Protein 6NEY (pdb70)

Nearest PDB structures (foldseek):
  6ney-assembly1_A  TM=1.008E+00  e=4.060E-18  Trypanosoma cruzi
  6nez-assembly4_D  TM=9.847E-01  e=5.590E-12  Trypanosoma brucei brucei TREU927
  6bya-assembly4_D  TM=9.831E-01  e=8.253E-10  Leishmania donovani BPK282A1
  5tck-assembly2_B  TM=8.880E-01  e=3.656E-07  Leishmania donovani BPK282A1
  5k29-assembly1_A  TM=9.048E-01  e=6.334E-07  Trypanosoma brucei brucei TREU927

Structure (mmCIF, N/CA/C/O backbone):
data_6NEY
#
_entry.id   6NEY
#
_cell.length_a   61.887
_cell.length_b   70.428
_cell.length_c   26.644
_cell.angle_alpha   90.00
_cell.angle_beta   90.00
_cell.angle_gamma   90.00
#
_symmetry.space_group_name_H-M   'P 21 21 2'
#
loop_
_entity.id
_entity.type
_entity.pdbx_description
1 polymer 'Uncharacterized protein'
2 water water
#
loop_
_atom_site.group_PDB
_atom_site.id
_atom_site.type_symbol
_atom_site.label_atom_id
_atom_site.label_alt_id
_atom_site.label_comp_id
_atom_site.label_asym_id
_atom_site.label_entity_id
_atom_site.label_seq_id
_atom_site.pdbx_PDB_ins_code
_atom_site.Cartn_x
_atom_site.Cartn_y
_atom_site.Cartn_z
_atom_site.occupancy
_atom_site.B_iso_or_equiv
_atom_site.auth_seq_id
_atom_site.auth_comp_id
_atom_site.auth_asym_id
_atom_site.auth_atom_id
_atom_site.pdbx_PDB_model_num
ATOM 1 N N . ARG A 1 6 ? 73.327 -10.196 11.886 1.00 55.42 5 ARG A N 1
ATOM 2 C CA . ARG A 1 6 ? 72.412 -9.823 10.752 1.00 53.65 5 ARG A CA 1
ATOM 3 C C . ARG A 1 6 ? 72.723 -10.698 9.535 1.00 51.00 5 ARG A C 1
ATOM 4 O O . ARG A 1 6 ? 73.451 -10.230 8.637 1.00 58.56 5 ARG A O 1
ATOM 6 N N . GLN A 1 7 ? 72.177 -11.917 9.511 1.00 43.00 6 GLN A N 1
ATOM 7 C CA . GLN A 1 7 ? 72.308 -12.880 8.384 1.00 40.03 6 GLN A CA 1
ATOM 8 C C . GLN A 1 7 ? 71.135 -12.683 7.418 1.00 35.26 6 GLN A C 1
ATOM 9 O O . GLN A 1 7 ? 70.022 -12.350 7.879 1.00 32.93 6 GLN A O 1
ATOM 15 N N . LYS A 1 8 ? 71.381 -12.875 6.125 1.00 32.80 7 LYS A N 1
ATOM 16 C CA . LYS A 1 8 ? 70.314 -12.932 5.094 1.00 30.44 7 LYS A CA 1
ATOM 17 C C . LYS A 1 8 ? 69.736 -14.349 5.075 1.00 28.58 7 LYS A C 1
ATOM 18 O O . LYS A 1 8 ? 70.333 -15.278 4.452 1.00 29.34 7 LYS A O 1
ATOM 24 N N . PHE A 1 9 ? 68.606 -14.532 5.745 1.00 24.85 8 PHE A N 1
ATOM 25 C CA . PHE A 1 9 ? 68.045 -15.884 5.955 1.00 22.75 8 PHE A CA 1
ATOM 26 C C . PHE A 1 9 ? 67.321 -16.314 4.680 1.00 21.18 8 PHE A C 1
ATOM 27 O O . PHE A 1 9 ? 67.222 -17.499 4.478 1.00 21.56 8 PHE A O 1
ATOM 35 N N . TYR A 1 10 ? 66.808 -15.387 3.875 1.00 20.20 9 TYR A N 1
ATOM 36 C CA . TYR A 1 10 ? 65.762 -15.728 2.883 1.00 20.85 9 TYR A CA 1
ATOM 37 C C . TYR A 1 10 ? 66.025 -15.080 1.531 1.00 22.17 9 TYR A C 1
ATOM 38 O O . TYR A 1 10 ? 66.259 -13.885 1.432 1.00 25.55 9 TYR A O 1
ATOM 47 N N . PRO A 1 11 ? 65.919 -15.848 0.431 1.00 21.23 10 PRO A N 1
ATOM 48 C CA . PRO A 1 11 ? 66.065 -15.278 -0.902 1.00 21.67 10 PRO A CA 1
ATOM 49 C C . PRO A 1 11 ? 64.819 -14.447 -1.250 1.00 22.32 10 PRO A C 1
ATOM 50 O O . PRO A 1 11 ? 63.716 -14.883 -0.978 1.00 19.80 10 PRO A O 1
ATOM 54 N N . GLU A 1 12 ? 65.021 -13.251 -1.821 1.00 23.11 11 GLU A N 1
ATOM 55 C CA . GLU A 1 12 ? 63.899 -12.363 -2.226 1.00 25.35 11 GLU A CA 1
ATOM 56 C C . GLU A 1 12 ? 62.933 -13.147 -3.118 1.00 23.24 11 GLU A C 1
ATOM 57 O O . GLU A 1 12 ? 61.710 -12.962 -2.980 1.00 22.61 11 GLU A O 1
ATOM 63 N N . GLU A 1 13 ? 63.444 -14.017 -3.994 1.00 21.64 12 GLU A N 1
ATOM 64 C CA . GLU A 1 13 ? 62.588 -14.724 -4.970 1.00 23.68 12 GLU A CA 1
ATOM 65 C C . GLU A 1 13 ? 61.548 -15.576 -4.226 1.00 21.54 12 GLU A C 1
ATOM 66 O O . GLU A 1 13 ? 60.382 -15.636 -4.655 1.00 21.74 12 GLU A O 1
ATOM 72 N N . GLU A 1 14 ? 61.957 -16.208 -3.133 1.00 22.47 13 GLU A N 1
ATOM 73 C CA . GLU A 1 14 ? 61.069 -17.073 -2.325 1.00 20.78 13 GLU A CA 1
ATOM 74 C C . GLU A 1 14 ? 60.069 -16.231 -1.543 1.00 19.95 13 GLU A C 1
ATOM 75 O O . GLU A 1 14 ? 58.922 -16.672 -1.417 1.00 19.80 13 GLU A O 1
ATOM 81 N N . LEU A 1 15 ? 60.484 -15.078 -1.017 1.00 19.67 14 LEU A N 1
ATOM 82 C CA . LEU A 1 15 ? 59.600 -14.210 -0.215 1.00 20.22 14 LEU A CA 1
ATOM 83 C C . LEU A 1 15 ? 58.559 -13.554 -1.134 1.00 20.55 14 LEU A C 1
ATOM 84 O O . LEU A 1 15 ? 57.421 -13.348 -0.701 1.00 20.22 14 LEU A O 1
ATOM 89 N N . VAL A 1 16 ? 58.934 -13.161 -2.350 1.00 20.34 15 VAL A N 1
ATOM 90 C CA . VAL A 1 16 ? 57.934 -12.652 -3.332 1.00 21.74 15 VAL A CA 1
ATOM 91 C C . VAL A 1 16 ? 56.891 -13.746 -3.577 1.00 20.43 15 VAL A C 1
ATOM 92 O O . VAL A 1 16 ? 55.696 -13.455 -3.514 1.00 21.07 15 VAL A O 1
ATOM 96 N N . ALA A 1 17 ? 57.331 -14.976 -3.829 1.00 19.57 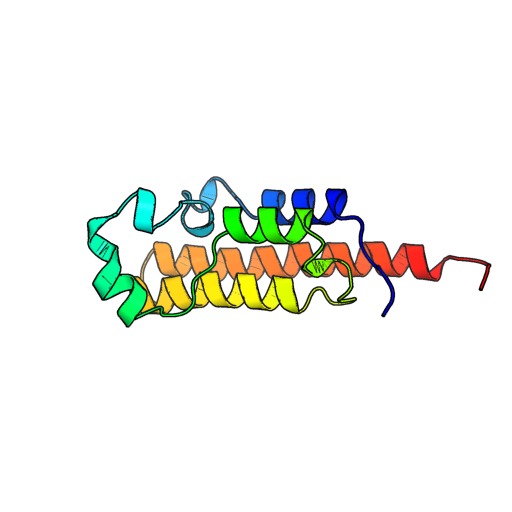16 ALA A N 1
ATOM 97 C CA . ALA A 1 17 ? 56.439 -16.132 -4.069 1.00 19.93 16 ALA A CA 1
ATOM 98 C C . ALA A 1 17 ? 55.519 -16.320 -2.859 1.00 19.10 16 ALA A C 1
ATOM 99 O O . ALA A 1 17 ? 54.313 -16.579 -3.078 1.00 19.22 16 ALA A O 1
ATOM 101 N N . LEU A 1 18 ? 56.075 -16.250 -1.644 1.00 17.99 17 LEU A N 1
ATOM 102 C CA . LEU A 1 18 ? 55.300 -16.398 -0.380 1.00 19.82 17 LEU A CA 1
ATOM 103 C C . LEU A 1 18 ? 54.215 -15.315 -0.309 1.00 20.48 17 LEU A C 1
ATOM 104 O O . LEU A 1 18 ? 53.054 -15.628 -0.038 1.00 18.74 17 LEU A O 1
ATOM 109 N N . VAL A 1 19 ? 54.584 -14.061 -0.552 1.00 19.01 18 VAL A N 1
ATOM 110 C CA . VAL A 1 19 ? 53.593 -12.948 -0.458 1.00 20.81 18 VAL A CA 1
ATOM 111 C C . VAL A 1 19 ? 52.510 -13.171 -1.524 1.00 21.59 18 VAL A C 1
ATOM 112 O O . VAL A 1 19 ? 51.326 -13.022 -1.212 1.00 20.85 18 VAL A O 1
ATOM 116 N N . ARG A 1 20 ? 52.895 -13.538 -2.748 1.00 22.43 19 ARG A N 1
ATOM 117 C CA . ARG A 1 20 ? 51.924 -13.701 -3.852 1.00 24.41 19 ARG A CA 1
ATOM 118 C C . ARG A 1 20 ? 50.947 -14.810 -3.468 1.00 23.43 19 ARG A C 1
ATOM 119 O O . ARG A 1 20 ? 49.729 -14.681 -3.797 1.00 22.69 19 ARG A O 1
ATOM 125 N N . SER A 1 21 ? 51.446 -15.828 -2.763 1.00 20.92 20 SER A N 1
ATOM 126 C CA . SER A 1 21 ? 50.651 -17.009 -2.345 1.00 21.95 20 SER A CA 1
ATOM 127 C C . SER A 1 21 ? 49.559 -16.558 -1.370 1.00 21.16 20 SER A C 1
ATOM 128 O O . SER A 1 21 ? 48.595 -17.306 -1.222 1.00 22.48 20 SER A O 1
ATOM 131 N N . LEU A 1 22 ? 49.677 -15.364 -0.766 1.00 20.41 21 LEU A N 1
ATOM 132 C CA . LEU A 1 22 ? 48.681 -14.883 0.229 1.00 20.95 21 LEU A CA 1
ATOM 133 C C . LEU A 1 22 ? 47.491 -14.226 -0.475 1.00 20.71 21 LEU A C 1
ATOM 134 O O . LEU A 1 22 ? 46.476 -13.992 0.200 1.00 20.76 21 LEU A O 1
ATOM 139 N N . ASP A 1 23 ? 47.580 -13.951 -1.780 1.00 21.05 22 ASP A N 1
ATOM 140 C CA . ASP A 1 23 ? 46.461 -13.343 -2.543 1.00 21.64 22 ASP A CA 1
ATOM 141 C C . ASP A 1 23 ? 45.563 -14.484 -3.045 1.00 22.88 22 ASP A C 1
ATOM 142 O O . ASP A 1 23 ? 45.871 -15.075 -4.093 1.00 22.63 22 ASP A O 1
ATOM 147 N N . ARG A 1 24 ? 44.518 -14.801 -2.288 1.00 20.60 23 ARG A N 1
ATOM 148 C CA . ARG A 1 24 ? 43.578 -15.906 -2.582 1.00 20.84 23 ARG A CA 1
ATOM 149 C C . ARG A 1 24 ? 42.352 -15.345 -3.295 1.00 20.97 23 ARG A C 1
ATOM 150 O O . ARG A 1 24 ? 41.730 -14.367 -2.856 1.00 18.31 23 ARG A O 1
ATOM 158 N N . PRO A 1 25 ? 41.941 -15.986 -4.406 1.00 20.80 24 PRO A N 1
ATOM 159 C CA . PRO A 1 25 ? 40.699 -15.619 -5.087 1.00 21.80 24 PRO A CA 1
ATOM 160 C C . PRO A 1 25 ? 39.484 -15.540 -4.145 1.00 20.62 24 PRO A C 1
ATOM 161 O O . PRO A 1 25 ? 38.672 -14.656 -4.320 1.00 18.49 24 PRO A O 1
ATOM 165 N N . GLN A 1 26 ? 39.397 -16.438 -3.159 1.00 19.82 25 GLN A N 1
ATOM 166 C CA . GLN A 1 26 ? 38.249 -16.505 -2.211 1.00 19.01 25 GLN A CA 1
ATOM 167 C C . GLN A 1 26 ? 38.159 -15.214 -1.382 1.00 17.95 25 GLN A C 1
ATOM 168 O O . GLN A 1 26 ? 37.067 -14.920 -0.842 1.00 18.29 25 GLN A O 1
ATOM 174 N N . ASP A 1 27 ? 39.255 -14.453 -1.277 1.00 18.53 26 ASP A N 1
ATOM 175 C CA . ASP A 1 27 ? 39.324 -13.225 -0.436 1.00 19.33 26 ASP A CA 1
ATOM 176 C C . ASP A 1 27 ? 38.922 -11.981 -1.246 1.00 20.06 26 ASP A C 1
ATOM 177 O O . ASP A 1 27 ? 38.952 -10.861 -0.663 1.00 18.99 26 ASP A O 1
ATOM 182 N N . GLU A 1 28 ? 38.528 -12.166 -2.525 1.00 20.05 27 GLU A N 1
ATOM 183 C CA . GLU A 1 28 ? 37.836 -11.154 -3.376 1.00 22.03 27 GLU A CA 1
ATOM 184 C C . GLU A 1 28 ? 38.606 -9.828 -3.357 1.00 21.32 27 GLU A C 1
ATOM 185 O O . GLU A 1 28 ? 37.963 -8.745 -3.353 1.00 22.64 27 GLU A O 1
ATOM 191 N N . GLY A 1 29 ? 39.931 -9.920 -3.415 1.00 20.11 28 GLY A N 1
ATOM 192 C CA . GLY A 1 29 ? 40.832 -8.787 -3.651 1.00 22.26 28 GLY A CA 1
ATOM 193 C C . GLY A 1 29 ? 40.933 -7.873 -2.441 1.00 21.20 28 GLY A C 1
ATOM 194 O O . GLY A 1 29 ? 41.475 -6.788 -2.589 1.00 20.07 28 GLY A O 1
ATOM 195 N N . LEU A 1 30 ? 40.426 -8.295 -1.284 1.00 20.93 29 LEU A N 1
ATOM 196 C CA . LEU A 1 30 ? 40.341 -7.422 -0.088 1.00 22.53 29 LEU A CA 1
ATOM 197 C C . LEU A 1 30 ? 41.738 -6.891 0.253 1.00 20.84 29 LEU A C 1
ATOM 198 O O . LEU A 1 30 ? 41.852 -5.709 0.554 1.00 21.21 29 LEU A O 1
ATOM 203 N N . PHE A 1 31 ? 42.775 -7.724 0.156 1.00 19.71 30 PHE A N 1
ATOM 204 C CA . PHE A 1 31 ? 44.150 -7.356 0.567 1.00 20.61 30 PHE A CA 1
ATOM 205 C C . PHE A 1 31 ? 45.041 -7.118 -0.651 1.00 21.01 30 PHE A C 1
ATOM 206 O O . PHE A 1 31 ? 46.213 -6.773 -0.452 1.00 23.95 30 PHE A O 1
ATOM 214 N N . SER A 1 32 ? 44.562 -7.336 -1.873 1.00 21.56 31 SER A N 1
ATOM 215 C CA . SER A 1 32 ? 45.461 -7.229 -3.050 1.00 26.00 31 SER A CA 1
ATOM 216 C C . SER A 1 32 ? 45.099 -5.981 -3.852 1.00 31.22 31 SER A C 1
ATOM 217 O O . SER A 1 32 ? 45.970 -5.508 -4.583 1.00 30.73 31 SER A O 1
ATOM 220 N N . MET A 1 33 ? 43.870 -5.477 -3.692 1.00 34.19 32 MET A N 1
ATOM 221 C CA . MET A 1 33 ? 43.411 -4.241 -4.374 1.00 36.85 32 MET A CA 1
ATOM 222 C C . MET A 1 33 ? 44.216 -3.059 -3.831 1.00 36.66 32 MET A C 1
ATOM 223 O O . MET A 1 33 ? 44.642 -3.087 -2.647 1.00 36.19 32 MET A O 1
ATOM 228 N N . ASP A 1 34 ? 44.442 -2.065 -4.687 1.00 37.21 33 ASP A N 1
ATOM 229 C CA . ASP A 1 34 ? 45.057 -0.768 -4.306 1.00 36.85 33 ASP A CA 1
ATOM 230 C C . ASP A 1 34 ? 43.905 0.171 -3.916 1.00 36.61 33 ASP A C 1
ATOM 231 O O . ASP A 1 34 ? 43.252 0.723 -4.842 1.00 39.79 33 ASP A O 1
ATOM 236 N N . VAL A 1 35 ? 43.629 0.301 -2.616 1.00 35.58 34 VAL A N 1
ATOM 237 C CA . VAL A 1 35 ? 42.327 0.839 -2.104 1.00 38.78 34 VAL A CA 1
ATOM 238 C C . VAL A 1 35 ? 42.095 2.199 -2.765 1.00 39.41 34 VAL A C 1
ATOM 239 O O . VAL A 1 35 ? 41.034 2.401 -3.386 1.00 42.31 34 VAL A O 1
ATOM 243 N N . LEU A 1 36 ? 43.098 3.075 -2.698 1.00 44.16 35 LEU A N 1
ATOM 244 C CA . LEU A 1 36 ? 42.969 4.498 -3.112 1.00 43.65 35 LEU A CA 1
ATOM 245 C C . LEU A 1 36 ? 43.153 4.640 -4.630 1.00 47.33 35 LEU A C 1
ATOM 246 O O . LEU A 1 36 ? 43.099 5.788 -5.094 1.00 52.02 35 LEU A O 1
ATOM 251 N N . VAL A 1 37 ? 43.331 3.534 -5.372 1.00 46.60 36 VAL A N 1
ATOM 252 C CA . VAL A 1 37 ? 43.165 3.472 -6.859 1.00 45.69 36 VAL A CA 1
ATOM 253 C C . VAL A 1 37 ? 41.711 3.107 -7.196 1.00 43.81 36 VAL A C 1
ATOM 254 O O . VAL A 1 37 ? 41.123 3.784 -8.061 1.00 44.98 36 VAL A O 1
ATOM 258 N N . VAL A 1 38 ? 41.142 2.082 -6.548 1.00 44.16 37 VAL A N 1
ATOM 259 C CA . VAL A 1 38 ? 39.743 1.616 -6.804 1.00 39.61 37 VAL A CA 1
ATOM 260 C C . VAL A 1 38 ? 38.772 2.699 -6.309 1.00 40.19 37 VAL A C 1
ATOM 261 O O . VAL A 1 38 ? 37.774 2.964 -7.009 1.00 41.78 37 VAL A O 1
ATOM 265 N N . TYR A 1 39 ? 39.073 3.305 -5.156 1.00 42.01 38 TYR A N 1
ATOM 266 C CA . TYR A 1 39 ? 38.231 4.303 -4.443 1.00 41.34 38 TYR A CA 1
ATOM 267 C C . TYR A 1 39 ? 39.074 5.546 -4.147 1.00 37.83 38 TYR A C 1
ATOM 268 O O . TYR A 1 39 ? 39.463 5.777 -3.004 1.00 32.35 38 TYR A O 1
ATOM 277 N N . PRO A 1 40 ? 39.411 6.358 -5.176 1.00 38.67 39 PRO A N 1
ATOM 278 C CA . PRO A 1 40 ? 40.206 7.578 -4.983 1.00 37.35 39 PRO A CA 1
ATOM 279 C C . PRO A 1 40 ? 39.567 8.567 -3.991 1.00 33.80 39 PRO A C 1
ATOM 280 O O . PRO A 1 40 ? 40.287 9.316 -3.329 1.00 28.79 39 PRO A O 1
ATOM 284 N N . HIS A 1 41 ? 38.233 8.547 -3.887 1.00 32.85 40 HIS A N 1
ATOM 285 C CA . HIS A 1 41 ? 37.442 9.473 -3.028 1.00 34.21 40 HIS A CA 1
ATOM 286 C C . HIS A 1 41 ? 37.664 9.177 -1.540 1.00 34.16 40 HIS A C 1
ATOM 287 O O . HIS A 1 41 ? 37.340 10.056 -0.715 1.00 33.35 40 HIS A O 1
ATOM 294 N N . LEU A 1 42 ? 38.203 8.002 -1.183 1.00 33.64 41 LEU A N 1
ATOM 295 C CA . LEU A 1 42 ? 38.427 7.627 0.242 1.00 34.66 41 LEU A CA 1
ATOM 296 C C . LEU A 1 42 ? 39.708 8.255 0.824 1.00 35.03 41 LEU A C 1
ATOM 297 O O . LEU A 1 42 ? 39.880 8.120 2.045 1.00 35.11 41 LEU A O 1
ATOM 302 N N . GLU A 1 43 ? 40.526 8.967 0.030 1.00 34.50 42 GLU A N 1
ATOM 303 C CA . GLU A 1 43 ? 41.882 9.453 0.432 1.00 38.56 42 GLU A CA 1
ATOM 304 C C . GLU A 1 43 ? 41.871 10.024 1.857 1.00 37.04 42 GLU A C 1
ATOM 305 O O . GLU A 1 43 ? 42.694 9.559 2.665 1.00 37.34 42 GLU A O 1
ATOM 311 N N . GLN A 1 44 ? 41.008 11.005 2.158 1.00 35.62 43 GLN A N 1
ATOM 312 C CA . GLN A 1 44 ? 41.010 11.737 3.459 1.00 36.11 43 GLN A CA 1
ATOM 313 C C . GLN A 1 44 ? 40.524 10.818 4.591 1.00 37.94 43 GLN A C 1
ATOM 314 O O . GLN A 1 44 ? 41.281 10.620 5.573 1.00 39.56 43 GLN A O 1
ATOM 317 N N . GLU A 1 45 ? 39.303 10.299 4.467 1.00 39.79 44 GLU A N 1
ATOM 318 C CA . GLU A 1 45 ? 38.648 9.451 5.496 1.00 42.17 44 GLU A CA 1
ATOM 319 C C . GLU A 1 45 ? 39.529 8.228 5.771 1.00 42.13 44 GLU A C 1
ATOM 320 O O . GLU A 1 45 ? 39.746 7.902 6.967 1.00 40.61 44 GLU A O 1
ATOM 326 N N . TYR A 1 46 ? 40.015 7.587 4.705 1.00 43.10 45 TYR A N 1
ATOM 327 C CA . TYR A 1 46 ? 40.838 6.354 4.800 1.00 44.93 45 TYR A CA 1
ATOM 328 C C . TYR A 1 46 ? 42.157 6.661 5.516 1.00 45.61 45 TYR A C 1
ATOM 329 O O . TYR A 1 46 ? 42.541 5.851 6.391 1.00 47.74 45 TYR A O 1
ATOM 338 N N . THR A 1 47 ? 42.818 7.778 5.183 1.00 41.75 46 THR A N 1
ATOM 339 C CA . THR A 1 47 ? 44.165 8.120 5.727 1.00 45.63 46 THR A CA 1
ATOM 340 C C . THR A 1 47 ? 43.996 8.681 7.143 1.00 46.30 46 THR A C 1
ATOM 341 O O . THR A 1 47 ? 44.952 8.569 7.933 1.00 48.95 46 THR A O 1
ATOM 345 N N . ARG A 1 48 ? 42.809 9.218 7.452 1.00 48.29 47 ARG A N 1
ATOM 346 C CA . ARG A 1 48 ? 42.390 9.632 8.818 1.00 46.58 47 ARG A CA 1
ATOM 347 C C . ARG A 1 48 ? 42.303 8.395 9.726 1.00 47.79 47 ARG A C 1
ATOM 348 O O . ARG A 1 48 ? 43.063 8.332 10.710 1.00 51.47 47 ARG A O 1
ATOM 350 N N . VAL A 1 49 ? 41.419 7.448 9.401 1.00 44.58 48 VAL A N 1
ATOM 351 C CA . VAL A 1 49 ? 41.148 6.229 10.225 1.00 43.86 48 VAL A CA 1
ATOM 352 C C . VAL A 1 49 ? 42.364 5.285 10.189 1.00 42.10 48 VAL A C 1
ATOM 353 O O . VAL A 1 49 ? 42.615 4.624 11.222 1.00 41.34 48 VAL A O 1
ATOM 355 N N . CYS A 1 50 ? 43.071 5.217 9.055 1.00 39.69 49 CYS A N 1
ATOM 356 C CA . CYS A 1 50 ? 44.233 4.313 8.806 1.00 39.99 49 CYS A CA 1
ATOM 357 C C . CYS A 1 50 ? 45.437 5.131 8.323 1.00 41.70 49 CYS A C 1
ATOM 358 O O . CYS A 1 50 ? 45.755 5.121 7.133 1.00 39.70 49 CYS A O 1
ATOM 361 N N . PRO A 1 51 ? 46.159 5.848 9.223 1.00 40.53 50 PRO A N 1
ATOM 362 C CA . PRO A 1 51 ? 47.311 6.670 8.827 1.00 39.54 50 PRO A CA 1
ATOM 363 C C . PRO A 1 51 ? 48.578 5.883 8.454 1.00 38.67 50 PRO A C 1
ATOM 364 O O . PRO A 1 51 ? 49.540 6.487 8.014 1.00 36.85 50 PRO A O 1
ATOM 368 N N . LYS A 1 52 ? 48.568 4.566 8.664 1.00 36.44 51 LYS A N 1
ATOM 369 C CA . LYS A 1 52 ? 49.631 3.642 8.198 1.00 38.27 51 LYS A CA 1
ATOM 370 C C . LYS A 1 52 ? 48.928 2.551 7.383 1.00 39.78 51 LYS A C 1
ATOM 371 O O . LYS A 1 52 ? 47.958 1.964 7.901 1.00 40.98 51 LYS A O 1
ATOM 374 N N . ARG A 1 53 ? 49.337 2.345 6.133 1.00 42.14 52 ARG A N 1
ATOM 375 C CA . ARG A 1 53 ? 48.647 1.422 5.193 1.00 41.38 52 ARG A CA 1
ATOM 376 C C . ARG A 1 53 ? 49.646 0.399 4.646 1.00 38.06 52 ARG A C 1
ATOM 377 O O . ARG A 1 53 ? 50.846 0.701 4.539 1.00 31.62 52 ARG A O 1
ATOM 385 N N . CYS A 1 54 ? 49.139 -0.780 4.308 1.00 33.75 53 CYS A N 1
ATOM 386 C CA . CYS A 1 54 ? 49.881 -1.812 3.555 1.00 31.86 53 CYS A CA 1
ATOM 387 C C . CYS A 1 54 ? 48.854 -2.633 2.767 1.00 26.83 53 CYS A C 1
ATOM 388 O O . CYS A 1 54 ? 47.643 -2.625 3.124 1.00 25.99 53 CYS A O 1
ATOM 391 N N . ASP A 1 55 ? 49.304 -3.260 1.695 1.00 24.72 54 ASP A N 1
ATOM 392 C CA . ASP A 1 55 ? 48.498 -4.252 0.940 1.00 25.68 54 ASP A CA 1
ATOM 393 C C . ASP A 1 55 ? 49.479 -5.281 0.373 1.00 23.54 54 ASP A C 1
ATOM 394 O O . ASP A 1 55 ? 50.687 -5.091 0.564 1.00 23.09 54 ASP A O 1
ATOM 399 N N . LEU A 1 56 ? 48.997 -6.333 -0.286 1.00 21.73 55 LEU A N 1
ATOM 400 C CA . LEU A 1 56 ? 49.885 -7.433 -0.742 1.00 21.87 55 LEU A CA 1
ATOM 401 C C . LEU A 1 56 ? 50.790 -6.979 -1.890 1.00 24.65 55 LEU A C 1
ATOM 402 O O . LEU A 1 56 ? 51.899 -7.513 -1.970 1.00 25.69 55 LEU A O 1
ATOM 407 N N . ALA A 1 57 ? 50.358 -6.050 -2.738 1.00 26.96 56 ALA A N 1
ATOM 408 C CA . ALA A 1 57 ? 51.221 -5.480 -3.802 1.00 27.97 56 ALA A CA 1
ATOM 409 C C . ALA A 1 57 ? 52.426 -4.792 -3.154 1.00 26.33 56 ALA A C 1
ATOM 410 O O . ALA A 1 57 ? 53.558 -5.026 -3.610 1.00 26.49 56 ALA A O 1
ATOM 412 N N . THR A 1 58 ? 52.201 -3.975 -2.126 1.00 26.02 57 THR A N 1
ATOM 413 C CA . THR A 1 58 ? 53.249 -3.254 -1.357 1.00 27.59 57 THR A CA 1
ATOM 414 C C . THR A 1 58 ? 54.177 -4.240 -0.633 1.00 25.68 57 THR A C 1
ATOM 415 O O . THR A 1 58 ? 55.401 -4.021 -0.647 1.00 26.25 57 THR A O 1
ATOM 419 N N . ALA A 1 59 ? 53.619 -5.272 0.001 1.00 22.58 58 ALA A N 1
ATOM 420 C CA . ALA A 1 59 ? 54.387 -6.336 0.673 1.00 22.82 58 ALA A CA 1
ATOM 421 C C . ALA A 1 59 ? 55.253 -7.047 -0.369 1.00 22.05 58 ALA A C 1
ATOM 422 O O . ALA A 1 59 ? 56.414 -7.341 -0.037 1.00 23.54 58 ALA A O 1
ATOM 424 N N . ALA A 1 60 ? 54.725 -7.323 -1.560 1.00 21.74 59 ALA A N 1
ATOM 425 C CA . ALA A 1 60 ? 55.457 -8.082 -2.602 1.00 23.86 59 ALA A CA 1
ATOM 426 C C . ALA A 1 60 ? 56.619 -7.222 -3.125 1.00 25.28 59 ALA A C 1
ATOM 427 O O . ALA A 1 60 ? 57.692 -7.769 -3.381 1.00 23.19 59 ALA A O 1
ATOM 429 N N . GLU A 1 61 ? 56.415 -5.909 -3.254 1.00 25.37 60 GLU A N 1
ATOM 430 C CA . GLU A 1 61 ? 57.517 -4.984 -3.640 1.00 27.18 60 GLU A CA 1
ATOM 431 C C . GLU A 1 61 ? 58.559 -4.917 -2.508 1.00 26.40 60 GLU A C 1
ATOM 432 O O . GLU A 1 61 ? 59.744 -4.977 -2.826 1.00 26.67 60 GLU A O 1
ATOM 435 N N . LYS A 1 62 ? 58.154 -4.871 -1.238 1.00 26.05 61 LYS A N 1
ATOM 436 C CA . LYS A 1 62 ? 59.096 -4.869 -0.086 1.00 26.96 61 LYS A CA 1
ATOM 437 C C . LYS A 1 62 ? 59.918 -6.157 -0.080 1.00 27.06 61 LYS A C 1
ATOM 438 O O . LYS A 1 62 ? 61.117 -6.066 0.167 1.00 29.68 61 LYS A O 1
ATOM 444 N N . ALA A 1 63 ? 59.304 -7.304 -0.392 1.00 24.63 62 ALA A N 1
ATOM 445 C CA . ALA A 1 63 ? 59.989 -8.619 -0.454 1.00 23.90 62 ALA A CA 1
ATOM 446 C C . ALA A 1 63 ? 61.089 -8.587 -1.512 1.00 23.93 62 ALA A C 1
ATOM 447 O O . ALA A 1 63 ? 62.216 -8.939 -1.198 1.00 26.10 62 ALA A O 1
ATOM 449 N N . ALA A 1 64 ? 60.747 -8.122 -2.703 1.00 25.22 63 ALA A N 1
ATOM 450 C CA . ALA A 1 64 ? 61.643 -8.025 -3.876 1.00 25.88 63 ALA A CA 1
ATOM 451 C C . ALA A 1 64 ? 62.827 -7.089 -3.554 1.00 28.49 63 ALA A C 1
ATOM 452 O O . ALA A 1 64 ? 63.929 -7.324 -4.058 1.00 27.10 63 ALA A O 1
ATOM 454 N N . ASN A 1 65 ? 62.618 -6.110 -2.677 1.00 29.87 64 ASN A N 1
ATOM 455 C CA . ASN A 1 65 ? 63.607 -5.063 -2.317 1.00 32.93 64 ASN A CA 1
ATOM 456 C C . ASN A 1 65 ? 64.431 -5.502 -1.106 1.00 34.87 64 ASN A C 1
ATOM 457 O O . ASN A 1 65 ? 65.188 -4.656 -0.599 1.00 34.67 64 ASN A O 1
ATOM 460 N N . GLU A 1 66 ? 64.294 -6.757 -0.646 1.00 35.12 65 GLU A N 1
ATOM 461 C CA . GLU A 1 66 ? 65.076 -7.333 0.492 1.00 34.36 65 GLU A CA 1
ATOM 462 C C . GLU A 1 66 ? 64.602 -6.799 1.850 1.00 32.53 65 GLU A C 1
ATOM 463 O O . GLU A 1 66 ? 65.290 -7.076 2.844 1.00 33.94 65 GLU A O 1
ATOM 469 N N . ALA A 1 67 ? 63.444 -6.151 1.938 1.00 31.20 66 ALA A N 1
ATOM 470 C CA . ALA A 1 67 ? 62.935 -5.562 3.201 1.00 30.13 66 ALA A CA 1
ATOM 471 C C . ALA A 1 67 ? 62.835 -6.637 4.296 1.00 28.89 66 ALA A C 1
ATOM 472 O O . ALA A 1 67 ? 63.095 -6.331 5.480 1.00 27.61 66 ALA A O 1
ATOM 474 N N . TYR A 1 68 ? 62.487 -7.877 3.923 1.00 28.64 67 TYR A N 1
ATOM 475 C CA . TYR A 1 68 ? 62.076 -8.945 4.876 1.00 25.85 67 TYR A CA 1
ATOM 476 C C . TYR A 1 68 ? 63.158 -10.023 5.068 1.00 26.03 67 TYR A C 1
ATOM 477 O O . TYR A 1 68 ? 62.990 -10.865 5.973 1.00 26.57 67 TYR A O 1
ATOM 486 N N . SER A 1 69 ? 64.230 -10.016 4.275 1.00 24.11 68 SER A N 1
ATOM 487 C CA . SER A 1 69 ? 65.133 -11.193 4.087 1.00 25.58 68 SER A CA 1
ATOM 488 C C . SER A 1 69 ? 66.046 -11.425 5.302 1.00 27.70 68 SER A C 1
ATOM 489 O O . SER A 1 69 ? 66.691 -12.496 5.343 1.00 25.03 68 SER A O 1
ATOM 492 N N . TYR A 1 70 ? 66.149 -10.456 6.220 1.00 28.33 69 TYR A N 1
ATOM 493 C CA . TYR A 1 70 ? 67.094 -10.475 7.368 1.00 31.11 69 TYR A CA 1
ATOM 494 C C . TYR A 1 70 ? 66.385 -10.808 8.686 1.00 30.21 69 TYR A C 1
ATOM 495 O O . TYR A 1 70 ? 67.102 -10.939 9.690 1.00 30.58 69 TYR A O 1
ATOM 504 N N . ASP A 1 71 ? 65.059 -10.976 8.703 1.00 30.31 70 ASP A N 1
ATOM 505 C CA . ASP A 1 71 ? 64.293 -11.322 9.935 1.00 32.05 70 ASP A CA 1
ATOM 506 C C . ASP A 1 71 ? 64.052 -12.829 9.980 1.00 30.47 70 ASP A C 1
ATOM 507 O O . ASP A 1 71 ? 63.223 -13.295 9.206 1.00 27.21 70 ASP A O 1
ATOM 512 N N . VAL A 1 72 ? 64.680 -13.562 10.898 1.00 29.46 71 VAL A N 1
ATOM 513 C CA . VAL A 1 72 ? 64.547 -15.049 10.912 1.00 30.05 71 VAL A CA 1
ATOM 514 C C . VAL A 1 72 ? 63.063 -15.435 11.077 1.00 28.86 71 VAL A C 1
ATOM 515 O O . VAL A 1 72 ? 62.647 -16.437 10.455 1.00 25.20 71 VAL A O 1
ATOM 519 N N . ASN A 1 73 ? 62.256 -14.697 11.860 1.00 27.24 72 ASN A N 1
ATOM 520 C CA . ASN A 1 73 ? 60.832 -15.085 12.050 1.00 28.89 72 ASN A CA 1
ATOM 521 C C . ASN A 1 73 ? 59.929 -14.227 11.151 1.00 27.01 72 ASN A C 1
ATOM 522 O O . ASN A 1 73 ? 58.724 -14.257 11.374 1.00 26.31 72 ASN A O 1
ATOM 527 N N . LEU A 1 74 ? 60.487 -13.524 10.155 1.00 26.03 73 LEU A N 1
ATOM 528 C CA . LEU A 1 74 ? 59.750 -12.663 9.182 1.00 26.74 73 LEU A CA 1
ATOM 529 C C . LEU A 1 74 ? 58.828 -11.703 9.947 1.00 28.35 73 LEU A C 1
ATOM 530 O O . LEU A 1 74 ? 57.707 -11.422 9.477 1.00 25.02 73 LEU A O 1
ATOM 535 N N . THR A 1 75 ? 59.308 -11.155 11.061 1.00 28.62 74 THR A N 1
ATOM 536 C CA . THR A 1 75 ? 58.511 -10.264 11.943 1.00 30.07 74 THR A CA 1
ATOM 537 C C . THR A 1 75 ? 57.921 -9.103 11.134 1.00 26.81 74 THR A C 1
ATOM 538 O O . THR A 1 75 ? 56.729 -8.782 11.347 1.00 26.26 74 THR A O 1
ATOM 542 N N . ALA A 1 76 ? 58.729 -8.458 10.290 1.00 28.31 75 ALA A N 1
ATOM 543 C CA . ALA A 1 76 ? 58.348 -7.250 9.520 1.00 29.34 75 ALA A CA 1
ATOM 544 C C . ALA A 1 76 ? 57.185 -7.581 8.576 1.00 27.21 75 ALA A C 1
ATOM 545 O O . ALA A 1 76 ? 56.228 -6.773 8.455 1.00 24.31 75 ALA A O 1
ATOM 547 N N . LEU A 1 77 ? 57.248 -8.755 7.944 1.00 24.75 76 LEU A N 1
ATOM 548 C CA . LEU A 1 77 ? 56.168 -9.235 7.039 1.00 24.50 76 LEU A CA 1
ATOM 549 C C . LEU A 1 77 ? 54.924 -9.539 7.873 1.00 22.80 76 LEU A C 1
ATOM 550 O O . LEU A 1 77 ? 53.829 -9.129 7.455 1.00 22.34 76 LEU A O 1
ATOM 555 N N . ARG A 1 78 ? 55.072 -10.241 9.000 1.00 24.39 77 ARG A N 1
ATOM 556 C CA . ARG A 1 78 ? 53.929 -10.549 9.915 1.00 23.44 77 ARG A CA 1
ATOM 557 C C . ARG A 1 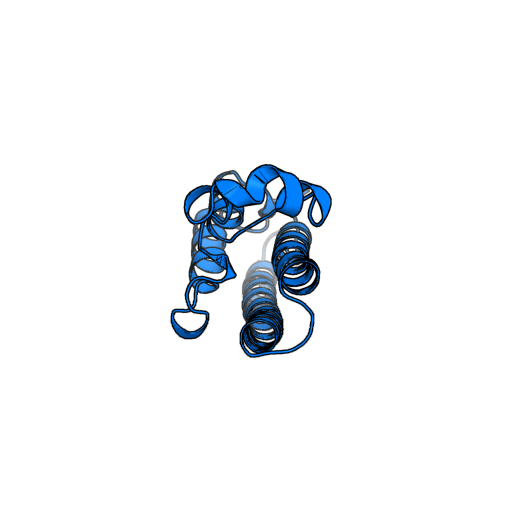78 ? 53.258 -9.242 10.386 1.00 24.71 77 ARG A C 1
ATOM 558 O O . ARG A 1 78 ? 52.012 -9.215 10.443 1.00 24.58 77 ARG A O 1
ATOM 566 N N . GLU A 1 79 ? 54.038 -8.214 10.741 1.00 24.89 78 GLU A N 1
ATOM 567 C CA . GLU A 1 79 ? 53.545 -6.849 11.116 1.00 24.71 78 GLU A CA 1
ATOM 568 C C . GLU A 1 79 ? 52.785 -6.193 9.951 1.00 23.69 78 GLU A C 1
ATOM 569 O O . GLU A 1 79 ? 51.724 -5.579 10.193 1.00 23.77 78 GLU A O 1
ATOM 571 N N . ASP A 1 80 ? 53.279 -6.318 8.721 1.00 25.16 79 ASP A N 1
ATOM 572 C CA . ASP A 1 80 ? 52.594 -5.743 7.537 1.00 24.02 79 ASP A CA 1
ATOM 573 C C . ASP A 1 80 ? 51.261 -6.478 7.318 1.00 23.24 79 ASP A C 1
ATOM 574 O O . ASP A 1 80 ? 50.270 -5.790 7.031 1.00 21.51 79 ASP A O 1
ATOM 579 N N . ILE A 1 81 ? 51.208 -7.810 7.482 1.00 22.60 80 ILE A N 1
ATOM 580 C CA . ILE A 1 81 ? 49.927 -8.573 7.384 1.00 23.01 80 ILE A CA 1
ATOM 581 C C . ILE A 1 81 ? 48.986 -8.092 8.498 1.00 23.22 80 ILE A C 1
ATOM 582 O O . ILE A 1 81 ? 47.813 -7.850 8.212 1.00 24.44 80 ILE A O 1
ATOM 587 N N . LYS A 1 82 ? 49.472 -7.986 9.730 1.00 24.20 81 LYS A N 1
ATOM 588 C CA . LYS A 1 82 ? 48.644 -7.518 10.863 1.00 23.59 81 LYS A CA 1
ATOM 589 C C . LYS A 1 82 ? 48.027 -6.151 10.536 1.00 23.74 81 LYS A C 1
ATOM 590 O O . LYS A 1 82 ? 46.851 -5.902 10.931 1.00 25.30 81 LYS A O 1
ATOM 593 N N . LEU A 1 83 ? 48.813 -5.265 9.939 1.00 25.23 82 LEU A N 1
ATOM 594 C CA . LEU A 1 83 ? 48.379 -3.876 9.654 1.00 26.12 82 LEU A CA 1
ATOM 595 C C . LEU A 1 83 ? 47.262 -3.912 8.601 1.00 25.66 82 LEU A C 1
ATOM 596 O O . LEU A 1 83 ? 46.267 -3.231 8.815 1.00 26.28 82 LEU A O 1
ATOM 601 N N . MET A 1 84 ? 47.445 -4.639 7.487 1.00 22.82 83 MET A N 1
ATOM 602 C CA . MET A 1 84 ? 46.403 -4.831 6.438 1.00 25.47 83 MET A CA 1
ATOM 603 C C . MET A 1 84 ? 45.086 -5.273 7.083 1.00 24.78 83 MET A C 1
ATOM 604 O O . MET A 1 84 ? 44.017 -4.753 6.721 1.00 22.52 83 MET A O 1
ATOM 609 N N . VAL A 1 85 ? 45.165 -6.289 7.946 1.00 23.19 84 VAL A N 1
ATOM 610 C CA . VAL A 1 85 ? 43.993 -6.933 8.594 1.00 21.88 84 VAL A CA 1
ATOM 611 C C . VAL A 1 85 ? 43.332 -5.887 9.506 1.00 23.46 84 VAL A C 1
ATOM 612 O O . VAL A 1 85 ? 42.113 -5.617 9.350 1.00 22.61 84 VAL A O 1
ATOM 616 N N . ASN A 1 86 ? 44.131 -5.226 10.346 1.00 23.42 85 ASN A N 1
ATOM 617 C CA . ASN A 1 86 ? 43.591 -4.279 11.362 1.00 26.26 85 ASN A CA 1
ATOM 618 C C . ASN A 1 86 ? 42.973 -3.068 10.649 1.00 28.20 85 ASN A C 1
ATOM 619 O O . ASN A 1 86 ? 41.921 -2.594 11.098 1.00 31.47 85 ASN A O 1
ATOM 622 N N . ASN A 1 87 ? 43.569 -2.611 9.554 1.00 29.69 86 ASN A N 1
ATOM 623 C CA . ASN A 1 87 ? 43.005 -1.524 8.706 1.00 30.64 86 ASN A CA 1
ATOM 624 C C . ASN A 1 87 ? 41.646 -1.926 8.122 1.00 30.54 86 ASN A C 1
ATOM 625 O O . ASN A 1 87 ? 40.743 -1.073 8.057 1.00 31.93 86 ASN A O 1
ATOM 630 N N . CYS A 1 88 ? 41.494 -3.181 7.709 1.00 28.62 87 CYS A N 1
ATOM 631 C CA . CYS A 1 88 ? 40.206 -3.719 7.231 1.00 26.78 87 CYS A CA 1
ATOM 632 C C . CYS A 1 88 ? 39.163 -3.619 8.357 1.00 25.45 87 CYS A C 1
ATOM 633 O O . CYS A 1 88 ? 38.051 -3.139 8.094 1.00 26.38 87 CYS A O 1
ATOM 636 N N . TYR A 1 89 ? 39.509 -4.024 9.571 1.00 25.08 88 TYR A N 1
ATOM 637 C CA . TYR A 1 89 ? 38.591 -4.025 10.739 1.00 24.84 88 TYR A CA 1
ATOM 638 C C . TYR A 1 8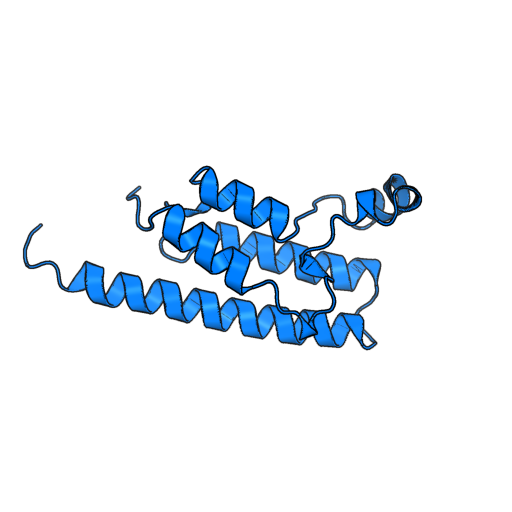9 ? 38.246 -2.588 11.127 1.00 28.93 88 TYR A C 1
ATOM 639 O O . TYR A 1 89 ? 37.061 -2.298 11.374 1.00 31.06 88 TYR A O 1
ATOM 648 N N . ARG A 1 90 ? 39.246 -1.716 11.156 1.00 30.72 89 ARG A N 1
ATOM 649 C CA . ARG A 1 90 ? 39.061 -0.319 11.633 1.00 35.53 89 ARG A CA 1
ATOM 650 C C . ARG A 1 90 ? 38.190 0.434 10.616 1.00 35.67 89 ARG A C 1
ATOM 651 O O . ARG A 1 90 ? 37.332 1.226 11.061 1.00 36.24 89 ARG A O 1
ATOM 654 N N . PHE A 1 91 ? 38.343 0.151 9.318 1.00 35.94 90 PHE A N 1
ATOM 655 C CA . PHE A 1 91 ? 37.646 0.891 8.235 1.00 35.67 90 PHE A CA 1
ATOM 656 C C . PHE A 1 91 ? 36.283 0.266 7.907 1.00 35.97 90 PHE A C 1
ATOM 657 O O . PHE A 1 91 ? 35.327 1.048 7.775 1.00 32.93 90 PHE A O 1
ATOM 665 N N . ASN A 1 92 ? 36.186 -1.066 7.782 1.00 32.89 91 ASN A N 1
ATOM 666 C CA . ASN A 1 92 ? 34.963 -1.792 7.328 1.00 31.80 91 ASN A CA 1
ATOM 667 C C . ASN A 1 92 ? 34.192 -2.364 8.523 1.00 30.51 91 ASN A C 1
ATOM 668 O O . ASN A 1 92 ? 33.051 -2.832 8.307 1.00 32.00 91 A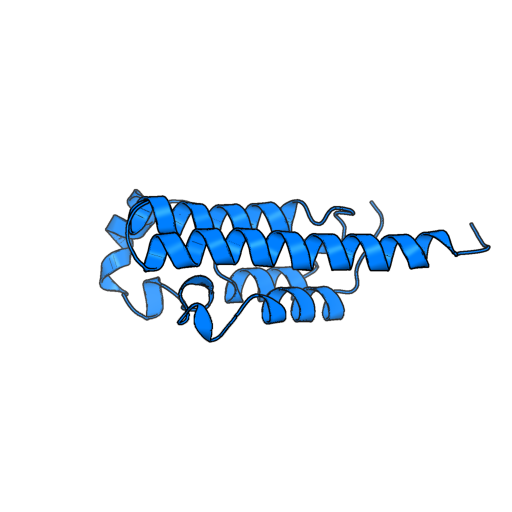SN A O 1
ATOM 673 N N . GLY A 1 93 ? 34.797 -2.339 9.714 1.00 28.48 92 GLY A N 1
ATOM 674 C CA . GLY A 1 93 ? 34.201 -2.826 10.972 1.00 30.09 92 GLY A CA 1
ATOM 675 C C . GLY A 1 93 ? 34.632 -4.253 11.266 1.00 29.65 92 GLY A C 1
ATOM 676 O O . GLY A 1 93 ? 35.191 -4.924 10.361 1.00 23.70 92 GLY A O 1
ATOM 677 N N . THR A 1 94 ? 34.339 -4.726 12.475 1.00 28.23 93 THR A N 1
ATOM 678 C CA . THR A 1 94 ? 34.716 -6.081 12.959 1.00 32.37 93 THR A CA 1
ATOM 679 C C . THR A 1 94 ? 33.616 -7.111 12.670 1.00 31.07 93 THR A C 1
ATOM 680 O O . THR A 1 94 ? 33.789 -8.271 13.055 1.00 36.91 93 THR A O 1
ATOM 684 N N . LYS A 1 95 ? 32.516 -6.718 12.025 1.00 31.85 94 LYS A N 1
ATOM 685 C CA . LYS A 1 95 ? 31.331 -7.579 11.777 1.00 33.77 94 LYS A CA 1
ATOM 686 C C . LYS A 1 95 ? 31.016 -7.596 10.277 1.00 31.86 94 LYS A C 1
ATOM 687 O O . LYS A 1 95 ? 31.143 -6.545 9.645 1.00 36.03 94 LYS A O 1
ATOM 689 N N . GLY A 1 96 ? 30.599 -8.746 9.747 1.00 29.01 95 GLY A N 1
ATOM 690 C CA . GLY A 1 96 ? 30.128 -8.916 8.363 1.00 29.25 95 GLY A CA 1
ATOM 691 C C . GLY A 1 96 ? 31.086 -9.759 7.523 1.00 26.95 95 GLY A C 1
ATOM 692 O O . GLY A 1 96 ? 32.157 -10.143 8.004 1.00 24.31 95 GLY A O 1
ATOM 693 N N . PRO A 1 97 ? 30.733 -10.021 6.247 1.00 28.26 96 PRO A N 1
ATOM 694 C CA . PRO A 1 97 ? 31.482 -10.929 5.386 1.00 27.41 96 PRO A CA 1
ATOM 695 C C . PRO A 1 97 ? 32.941 -10.504 5.187 1.00 24.20 96 PRO A C 1
ATOM 696 O O . PRO A 1 97 ? 33.766 -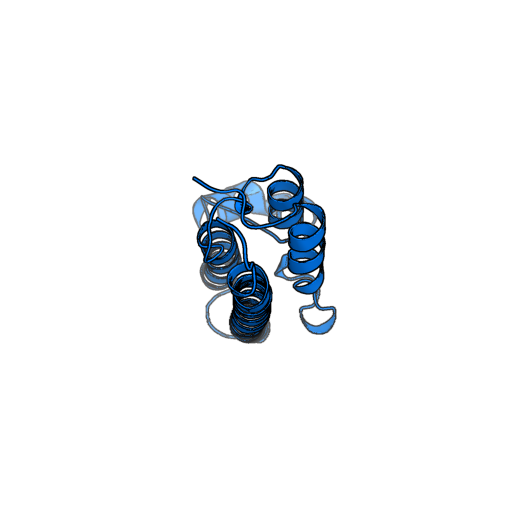11.387 5.093 1.00 24.24 96 PRO A O 1
ATOM 700 N N . LEU A 1 98 ? 33.230 -9.197 5.093 1.00 22.83 97 LEU A N 1
ATOM 701 C CA . LEU A 1 98 ? 34.615 -8.723 4.848 1.00 23.43 97 LEU A CA 1
ATOM 702 C C . LEU A 1 98 ? 35.446 -9.008 6.106 1.00 21.90 97 LEU A C 1
ATOM 703 O O . LEU A 1 98 ? 36.606 -9.402 5.971 1.00 19.55 97 LEU A O 1
ATOM 708 N N . ALA A 1 99 ? 34.899 -8.752 7.304 1.00 21.03 98 ALA A N 1
ATOM 709 C CA . ALA A 1 99 ? 35.637 -8.980 8.566 1.00 20.46 98 ALA A CA 1
ATOM 710 C C . ALA A 1 99 ? 35.893 -10.488 8.701 1.00 18.50 98 ALA A C 1
ATOM 711 O O . ALA A 1 99 ? 36.995 -10.827 9.161 1.00 19.07 98 ALA A O 1
ATOM 713 N N . ASN A 1 100 ? 34.958 -11.326 8.242 1.00 19.23 99 ASN A N 1
ATOM 714 C CA . ASN A 1 100 ? 35.099 -12.815 8.283 1.00 19.88 99 ASN A CA 1
ATOM 715 C C . ASN A 1 100 ? 36.245 -13.208 7.358 1.00 19.69 99 ASN A C 1
ATOM 716 O O . ASN A 1 100 ? 37.032 -14.078 7.712 1.00 19.64 99 ASN A O 1
ATOM 721 N N . ILE A 1 101 ? 36.323 -12.592 6.181 1.00 19.52 100 ILE A N 1
ATOM 722 C CA . ILE A 1 101 ? 37.460 -12.843 5.259 1.00 18.44 100 ILE A CA 1
ATOM 723 C C . ILE A 1 101 ? 38.748 -12.418 5.958 1.00 17.73 100 ILE A C 1
ATOM 724 O O . ILE A 1 101 ? 39.704 -13.147 5.881 1.00 18.89 100 ILE A O 1
ATOM 729 N N . ALA A 1 102 ? 38.797 -11.228 6.554 1.00 17.86 101 ALA A N 1
ATOM 730 C CA . ALA A 1 102 ? 40.044 -10.717 7.171 1.00 19.33 101 ALA A CA 1
ATOM 731 C C . ALA A 1 102 ? 40.555 -11.720 8.213 1.00 18.53 101 ALA A C 1
ATOM 732 O O . ALA A 1 102 ? 41.788 -11.992 8.228 1.00 18.29 101 ALA A O 1
ATOM 734 N N . GLU A 1 103 ? 39.673 -12.240 9.064 1.00 20.43 102 GLU A N 1
ATOM 735 C CA . GLU A 1 103 ? 40.103 -13.157 10.165 1.00 21.54 102 GLU A CA 1
ATOM 736 C C . GLU A 1 103 ? 40.562 -14.499 9.558 1.00 21.12 102 GLU A C 1
ATOM 737 O O . GLU A 1 103 ? 41.595 -15.050 10.026 1.00 20.64 102 GLU A O 1
ATOM 743 N N . ARG A 1 104 ? 39.895 -14.997 8.520 1.00 19.90 103 ARG A N 1
ATOM 744 C CA . ARG A 1 104 ? 40.348 -16.263 7.882 1.00 19.76 103 ARG A CA 1
ATOM 745 C C . ARG A 1 104 ? 41.696 -16.011 7.188 1.00 19.19 103 ARG A C 1
ATOM 746 O O . ARG A 1 104 ? 42.584 -16.910 7.215 1.00 18.01 103 ARG A O 1
ATOM 754 N N . PHE A 1 105 ? 41.840 -14.854 6.538 1.00 18.60 104 PHE A N 1
ATOM 755 C CA . PHE A 1 105 ? 43.065 -14.450 5.808 1.00 18.82 104 PHE A CA 1
ATOM 756 C C . PHE A 1 105 ? 44.233 -14.369 6.797 1.00 18.44 104 PHE A C 1
ATOM 757 O O . PHE A 1 105 ? 45.321 -14.898 6.502 1.00 17.74 104 PHE A O 1
ATOM 765 N N . GLU A 1 106 ? 44.018 -13.753 7.964 1.00 18.30 105 GLU A N 1
ATOM 766 C CA . GLU A 1 106 ? 45.099 -13.589 8.976 1.00 21.40 105 GLU A CA 1
ATOM 767 C C . GLU A 1 106 ? 45.586 -14.986 9.399 1.00 20.87 105 GLU A C 1
ATOM 768 O O . GLU A 1 106 ? 46.832 -15.204 9.443 1.00 19.95 105 GLU A O 1
ATOM 774 N N . ALA A 1 107 ? 44.654 -15.915 9.623 1.00 21.33 106 ALA A N 1
ATOM 775 C CA . ALA A 1 107 ? 44.949 -17.294 10.077 1.00 21.25 106 ALA A CA 1
ATOM 776 C C . ALA A 1 107 ? 45.732 -18.059 8.987 1.00 20.70 106 ALA A C 1
ATOM 777 O O . ALA A 1 107 ? 46.750 -18.734 9.279 1.00 19.67 106 ALA A O 1
ATOM 779 N N . PHE A 1 108 ? 45.277 -17.941 7.745 1.00 19.53 107 PHE A N 1
ATOM 780 C CA . PHE A 1 108 ? 45.934 -18.522 6.546 1.00 20.39 107 PHE A CA 1
ATOM 781 C C . PHE A 1 108 ? 47.362 -17.988 6.398 1.00 19.85 107 PHE A C 1
ATOM 782 O O . PHE A 1 108 ? 48.286 -18.767 6.224 1.00 20.24 107 PHE A O 1
ATOM 790 N N . ALA A 1 109 ? 47.555 -16.680 6.533 1.00 17.96 108 ALA A N 1
ATOM 791 C CA . ALA A 1 109 ? 48.860 -16.011 6.354 1.00 19.93 108 ALA A CA 1
ATOM 792 C C . ALA A 1 109 ? 49.818 -16.521 7.444 1.00 20.16 108 ALA A C 1
ATOM 793 O O . ALA A 1 109 ? 50.950 -16.900 7.121 1.00 19.54 108 ALA A O 1
ATOM 795 N N . LYS A 1 110 ? 49.369 -16.572 8.693 1.00 20.02 109 LYS A N 1
ATOM 796 C CA . LYS A 1 110 ? 50.176 -17.135 9.813 1.00 21.04 109 LYS A CA 1
ATOM 797 C C . LYS A 1 110 ? 50.634 -18.558 9.471 1.00 19.80 109 LYS A C 1
ATOM 798 O O . LYS A 1 110 ? 51.818 -18.867 9.712 1.00 21.59 109 LYS A O 1
ATOM 804 N N . GLU A 1 111 ? 49.748 -19.409 8.978 1.00 20.45 110 GLU A N 1
ATOM 805 C CA . GLU A 1 111 ? 50.088 -20.822 8.659 1.00 20.86 110 GLU A CA 1
ATOM 806 C C . GLU A 1 111 ? 51.146 -20.859 7.555 1.00 21.00 110 GLU A C 1
ATOM 807 O O . GLU A 1 111 ? 52.109 -21.644 7.679 1.00 21.20 110 GLU A O 1
ATOM 810 N N . GLN A 1 112 ? 50.968 -20.052 6.507 1.00 19.98 111 GLN A N 1
ATOM 811 C CA . GLN A 1 112 ? 51.881 -20.077 5.331 1.00 20.49 111 GLN A CA 1
ATOM 812 C C . GLN A 1 112 ? 53.243 -19.585 5.805 1.00 19.75 111 GLN A C 1
ATOM 813 O O . GLN A 1 112 ? 54.291 -20.213 5.480 1.00 18.98 111 GLN A O 1
ATOM 819 N N . ILE A 1 113 ? 53.248 -18.519 6.590 1.00 20.41 112 ILE A N 1
ATOM 820 C CA . ILE A 1 113 ? 54.525 -17.906 7.037 1.00 21.26 112 ILE A CA 1
ATOM 821 C C . ILE A 1 113 ? 55.224 -18.884 7.994 1.00 21.29 112 ILE A C 1
ATOM 822 O O . ILE A 1 113 ? 56.438 -19.106 7.826 1.00 22.11 112 ILE A O 1
ATOM 827 N N . ASP A 1 114 ? 54.498 -19.452 8.957 1.00 21.41 113 ASP A N 1
ATOM 828 C CA . ASP A 1 114 ? 55.060 -20.456 9.905 1.00 22.75 113 ASP A CA 1
ATOM 829 C C . ASP A 1 114 ? 55.683 -21.617 9.118 1.00 23.05 113 ASP A C 1
ATOM 830 O O . ASP A 1 114 ? 56.825 -22.036 9.459 1.00 22.44 113 ASP A O 1
ATOM 835 N N . ALA A 1 115 ? 54.971 -22.135 8.120 1.00 21.87 114 ALA A N 1
ATOM 836 C CA . ALA A 1 115 ? 55.386 -23.332 7.360 1.00 21.78 114 ALA A CA 1
ATOM 837 C C . ALA A 1 115 ? 56.697 -23.008 6.619 1.00 21.36 114 ALA A C 1
ATOM 838 O O . ALA A 1 115 ? 57.619 -23.862 6.606 1.00 19.84 114 ALA A O 1
ATOM 840 N N . TYR A 1 116 ? 56.828 -21.773 6.104 1.00 19.21 115 TYR A N 1
ATOM 841 C CA . TYR A 1 116 ? 58.023 -21.331 5.334 1.00 18.67 115 TYR A CA 1
ATOM 842 C C . TYR A 1 116 ? 59.228 -21.222 6.287 1.00 18.62 115 TYR A C 1
ATOM 843 O O . TYR A 1 116 ? 60.307 -21.761 5.996 1.00 18.52 115 TYR A O 1
ATOM 852 N N . VAL A 1 117 ? 59.054 -20.523 7.408 1.00 19.71 116 VAL A N 1
ATOM 853 C CA . VAL A 1 117 ? 60.157 -20.267 8.385 1.00 20.82 116 VAL A CA 1
ATOM 854 C C . VAL A 1 117 ? 60.632 -21.620 8.938 1.00 20.64 116 VAL A C 1
ATOM 855 O O . VAL A 1 117 ? 61.868 -21.852 9.016 1.00 19.80 116 VAL A O 1
ATOM 859 N N . THR A 1 118 ? 59.700 -22.530 9.182 1.00 20.51 117 THR A N 1
ATOM 860 C CA . THR A 1 118 ? 60.020 -23.889 9.688 1.00 22.72 117 THR A CA 1
ATOM 861 C C . THR A 1 118 ? 60.810 -24.691 8.647 1.00 22.86 117 THR A C 1
ATOM 862 O O . THR A 1 118 ? 61.858 -25.280 9.018 1.00 23.16 117 THR A O 1
ATOM 866 N N . LYS A 1 119 ? 60.333 -24.739 7.408 1.00 21.58 118 LYS A N 1
ATOM 867 C CA . LYS A 1 119 ? 61.040 -25.448 6.298 1.00 23.12 118 LYS A CA 1
ATOM 868 C C . LYS A 1 119 ? 62.477 -24.935 6.168 1.00 22.10 118 LYS A C 1
ATOM 869 O O . LYS A 1 119 ? 63.433 -25.781 6.101 1.00 20.38 118 LYS A O 1
ATOM 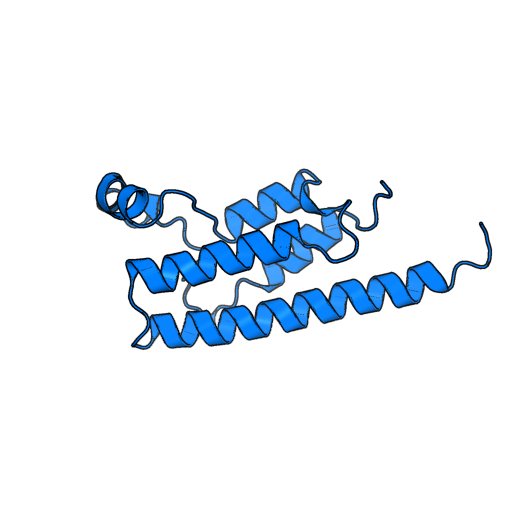875 N N . LYS A 1 120 ? 62.659 -23.613 6.124 1.00 19.60 119 LYS A N 1
ATOM 876 C CA . LYS A 1 120 ? 63.975 -22.988 5.867 1.00 18.43 119 LYS A CA 1
ATOM 877 C C . LYS A 1 120 ? 64.919 -23.335 7.024 1.00 20.94 119 LYS A C 1
ATOM 878 O O . LYS A 1 120 ? 66.074 -23.724 6.766 1.00 19.22 119 LYS A O 1
ATOM 884 N N . ALA A 1 121 ? 64.421 -23.236 8.264 1.00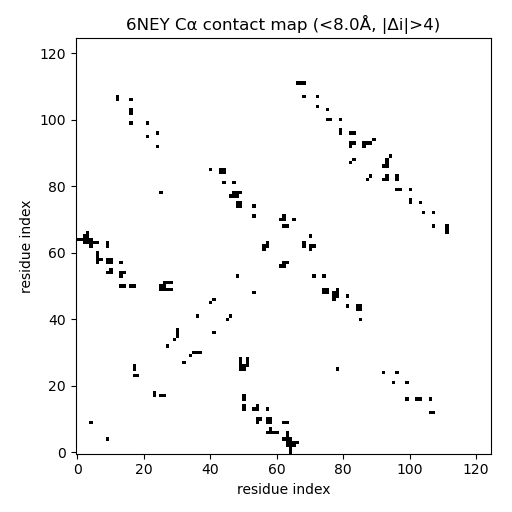 18.83 120 ALA A N 1
ATOM 885 C CA . ALA A 1 121 ? 65.197 -23.557 9.485 1.00 19.89 120 ALA A CA 1
ATOM 886 C C . ALA A 1 121 ? 65.638 -25.011 9.422 1.00 21.29 120 ALA A C 1
ATOM 887 O O . ALA A 1 121 ? 66.811 -25.283 9.762 1.00 22.99 120 ALA A O 1
ATOM 889 N N . GLY A 1 122 ? 64.724 -25.914 9.045 1.00 22.21 121 GLY A N 1
ATOM 890 C CA . GLY A 1 122 ? 65.000 -27.359 8.948 1.00 24.95 121 GLY A CA 1
ATOM 891 C C . GLY A 1 122 ? 66.214 -27.6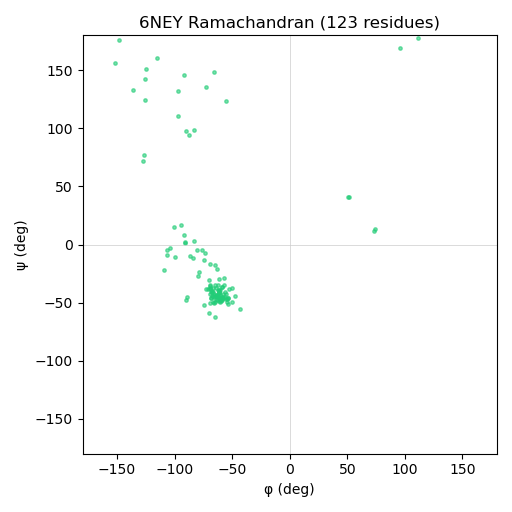32 8.071 1.00 25.50 121 GLY A C 1
ATOM 892 O O . GLY A 1 122 ? 67.097 -28.389 8.490 1.00 25.03 121 GLY A O 1
ATOM 893 N N . GLY A 1 123 ? 66.289 -26.980 6.911 1.00 24.56 122 GLY A N 1
ATOM 894 C CA . GLY A 1 123 ? 67.404 -27.156 5.967 1.00 22.45 122 GLY A CA 1
ATOM 895 C C . GLY A 1 123 ? 68.667 -26.463 6.453 1.00 22.47 122 GLY A C 1
ATOM 896 O O . GLY A 1 123 ? 69.749 -27.080 6.417 1.00 23.78 122 GLY A O 1
ATOM 897 N N . ARG A 1 124 ? 68.567 -25.175 6.796 1.00 21.54 123 ARG A N 1
ATOM 898 C CA . ARG A 1 124 ? 69.695 -24.353 7.291 1.00 23.27 123 ARG A CA 1
ATOM 899 C C . ARG A 1 124 ? 70.442 -25.143 8.378 1.00 24.29 123 ARG A C 1
ATOM 900 O O . ARG A 1 124 ? 71.681 -25.185 8.379 1.00 26.46 123 ARG A O 1
ATOM 908 N N . ARG A 1 125 ? 69.695 -25.762 9.279 1.00 22.84 124 ARG A N 1
ATOM 909 C CA . ARG A 1 125 ? 70.264 -26.450 10.461 1.00 25.28 124 ARG A CA 1
ATOM 910 C C . ARG A 1 125 ? 70.889 -27.796 10.051 1.00 28.29 124 ARG A C 1
ATOM 911 O O . ARG A 1 125 ? 71.551 -28.403 10.912 1.00 31.36 124 ARG A O 1
ATOM 919 N N . LEU A 1 126 ? 70.777 -28.216 8.786 1.00 32.24 125 LEU A N 1
ATOM 920 C CA . LEU A 1 126 ? 71.368 -29.495 8.288 1.00 35.09 125 LEU A CA 1
ATOM 921 C C . LEU A 1 126 ? 72.824 -29.284 7.844 1.00 36.62 125 LEU A C 1
ATOM 922 O O . LEU A 1 126 ? 73.487 -30.300 7.555 1.00 33.76 125 LEU A O 1
ATOM 927 N N . SER A 1 127 ? 73.293 -28.032 7.758 1.00 34.66 126 SER A N 1
ATOM 928 C CA . SER A 1 127 ? 74.665 -27.672 7.313 1.00 36.40 126 SER A CA 1
ATOM 929 C C . SER A 1 127 ? 75.688 -28.410 8.178 1.00 37.79 126 SER A C 1
ATOM 930 O O . SER A 1 127 ? 75.645 -28.203 9.404 1.00 37.49 126 SER A O 1
ATOM 933 N N . SER A 1 128 ? 76.586 -29.191 7.556 1.00 37.09 127 SER A N 1
ATOM 934 C CA . SER A 1 128 ? 77.688 -29.914 8.244 1.00 40.28 127 SER A CA 1
ATOM 935 C C . SER A 1 128 ? 78.973 -29.066 8.203 1.00 43.44 127 SER A C 1
ATOM 936 O O . SER A 1 128 ? 80.062 -29.637 8.464 1.00 41.75 127 SER A O 1
ATOM 939 N N . LEU A 1 129 ? 78.830 -27.760 7.911 1.00 42.17 128 LEU A N 1
ATOM 940 C CA . LEU A 1 129 ? 79.873 -26.696 7.994 1.00 43.36 128 LEU A CA 1
ATOM 941 C C . LEU A 1 129 ? 79.474 -25.668 9.060 1.00 47.57 128 LEU A C 1
ATOM 942 O O . LEU A 1 129 ? 78.269 -25.587 9.390 1.00 46.47 128 LEU A O 1
ATOM 947 N N . ARG A 1 130 ? 80.462 -24.895 9.526 1.00 50.52 129 ARG A N 1
ATOM 948 C CA . ARG A 1 130 ? 80.323 -23.526 10.100 1.00 47.44 129 ARG A CA 1
ATOM 949 C C . ARG A 1 130 ? 79.278 -23.496 11.220 1.00 49.66 129 ARG A C 1
ATOM 950 O O . ARG A 1 130 ? 79.071 -22.401 11.746 1.00 49.48 129 ARG A O 1
#

Sequence (125 aa):
RQKFYPEEELVALVRSLDRPQDEGLFSMDVLVVYPHLEQEYTRVCPKRCDLATAAEKAANEAYSYDVNLTALREDIKLMVNNCYRFNGTKGPLANIAERFEAFAKEQIDAYVTKKAGGRRLSSLR

Solvent-accessible surface area: 7368 Å² total; per-residue (Å²): 144,121,97,47,2,47,22,135,66,0,37,60,16,0,129,56,0,70,38,133,114,5,116,24,20,9,33,57,72,36,40,105,78,90,84,147,33,105,103,108,20,43,74,58,2,108,78,110,18,25,7,64,61,0,19,84,70,0,58,86,74,52,0,0,97,47,66,73,0,86,36,0,57,57,17,6,58,44,6,0,50,13,10,50,96,53,70,30,114,88,34,107,62,4,82,9,0,119,125,0,66,65,49,0,123,73,58,2,46,59,32,19,94,153,50,10,40,39,83,185,147,72,124,151,150

Foldseek 3Di:
DDQLDDLVVQLVLLVVLDDVVLVCLQPDPCCVVPVVCVPVLCVQQVDAAGSVRSSVCSNVSVQRPPLLSVVSLVNLVSSLVSQCSPVNCDDDNVVSSVVSNVVSNVSSVVVSVVSCVVVVVDPDD

InterPro domains:
  IPR001487 Bromodomain [PF00439] (40-102)
  IPR036427 Bromodomain-like superfamily [G3DSA:1.20.920.10] (1-125)
  IPR036427 Bromodomain-like superfamily [G3DSA:1.20.920.10] (178-332)
  IPR036427 Bromodomain-like superfamily [SSF47370] (37-115)
  IPR036427 Bromodomain-like superfamily [SSF47370] (180-324)
  IPR051831 Bromodomain-containing [PTHR22881] (143-502)

Organism: Trypanosoma cruzi (NCBI:txid5693)

CATH classification: 1.20.920.10

Secondary structure (DSSP, 8-state):
----S-HHHHHHHHHHT--GGGTTTTTS-HHHH-GGGHHHHHHH-SS---HHHHHHHHHTTTTTT-TT-HHHHHHHHHHHHHHHHHH-SSSHHHHHHHHHHHHHHHHHHHHHHHHHHHHTT-S--

Radius of gyration: 15.99 Å; Cα contacts (8 Å, |Δi|>4): 123; chains: 1; bounding box: 50×42×20 Å

B-factor: mean 29.28, std 8.97, range [17.73, 60.94]